Protein AF-A0A9D9UHQ0-F1 (afdb_monomer_lite)

Radius of gyration: 39.29 Å; chains: 1; bounding box: 62×29×118 Å

Foldseek 3Di:
DDDDDPVRVVVVVVVVVVPDQAEEEEDCAPVPDPQFDDARYWYWHCHPQGGFIWGQDPVVRDIDTPDGDPDPPPDDDADLPDPDDPNDDPPHDDDWDKDKDFWDKDWLVQWDDDPQKTKHKDFAQLFAQPKDKDKAFDPVQVVQVVVQAWDPDWHGHRRIIMTIGNHRRPGITTIMMMITD

Secondary structure (DSSP, 8-state):
-PPPPHHHHHHHHHHHHHH-S-EEEEESSGGGS-SS--TTEEEEE-SSSTTEEEEEETTTTEEEEEESS-S----PPPBTT--SSTTB-SSPPPPPPEEEEEEEEE-GGG-EEETTEEEEEEE-TT--TT-EEEEEE-GGGHHHHHHHTB-S--EEETTEEEEEESS--SS-EEEEEEEE-

Sequence (181 aa):
MKILTEQEVTGYIREILGKLKCCVLDFTDFDSFPTKGKGHTLYIDTSTDPNELWRWDCTLQDYVQIGGGGGGGAQVNSDWNSVSGVSQILNKPTVPVITQVNGVTIPAASFSLVSGLYEATYSNVAILTTSSVSITPKNSTIAIVTAAVFQPETTVSLGAVKMYCTNLPSGDFDVNILIIS

pLDDT: mean 90.89, std 8.88, range [59.28, 98.25]

Structure (mmCIF, N/CA/C/O backbone):
data_AF-A0A9D9UHQ0-F1
#
_entry.id   AF-A0A9D9UHQ0-F1
#
loop_
_atom_site.group_PDB
_atom_site.id
_atom_site.type_symbol
_atom_site.label_atom_id
_atom_site.label_alt_id
_atom_site.label_comp_id
_atom_site.label_asym_id
_atom_site.label_entity_id
_atom_site.label_seq_id
_atom_site.pdbx_PDB_ins_code
_atom_site.Cartn_x
_atom_site.Cartn_y
_atom_site.Cartn_z
_atom_site.occupancy
_atom_site.B_iso_or_equiv
_atom_site.auth_seq_id
_atom_site.auth_comp_id
_atom_site.auth_asym_id
_atom_site.auth_atom_id
_atom_site.pdbx_PDB_model_num
ATOM 1 N N . MET A 1 1 ? -22.197 10.182 8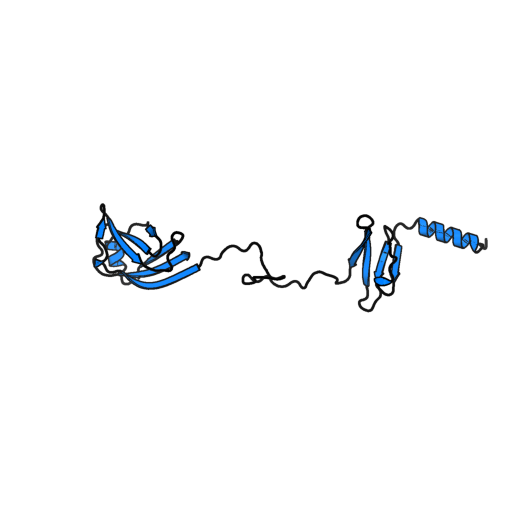4.674 1.00 80.50 1 MET A N 1
ATOM 2 C CA . MET A 1 1 ? -22.226 9.513 83.356 1.00 80.50 1 MET A CA 1
ATOM 3 C C . MET A 1 1 ? -23.659 9.572 82.852 1.00 80.50 1 MET A C 1
ATOM 5 O O . MET A 1 1 ? -24.528 9.042 83.531 1.00 80.50 1 MET A O 1
ATOM 9 N N . LYS A 1 2 ? -23.938 10.302 81.765 1.00 90.62 2 LYS A N 1
ATOM 10 C CA . LYS A 1 2 ? -25.288 10.343 81.180 1.00 90.62 2 LYS A CA 1
ATOM 11 C C . LYS A 1 2 ? -25.473 9.070 80.352 1.00 90.62 2 LYS A C 1
ATOM 13 O O . LYS A 1 2 ? -24.667 8.824 79.461 1.00 90.62 2 LYS A O 1
ATOM 18 N N . ILE A 1 3 ? -26.496 8.277 80.657 1.00 93.31 3 ILE A N 1
ATOM 19 C CA . ILE A 1 3 ? -26.924 7.162 79.805 1.00 93.31 3 ILE A CA 1
ATOM 20 C C . ILE A 1 3 ? -27.891 7.747 78.780 1.00 93.31 3 ILE A C 1
ATOM 22 O O . ILE A 1 3 ? -28.822 8.461 79.150 1.00 93.31 3 ILE A O 1
ATOM 26 N N . LEU A 1 4 ? -27.618 7.508 77.502 1.00 95.12 4 LEU A N 1
ATOM 27 C CA . LEU A 1 4 ? -28.474 7.968 76.416 1.00 95.12 4 LEU A CA 1
ATOM 28 C C . LEU A 1 4 ? -29.640 7.000 76.220 1.00 95.12 4 LEU A C 1
ATOM 30 O O . LEU A 1 4 ? -29.487 5.789 76.369 1.00 95.12 4 LEU A O 1
ATOM 34 N N . THR A 1 5 ? -30.791 7.548 75.849 1.00 96.50 5 THR A N 1
ATOM 35 C CA . THR A 1 5 ? -31.940 6.775 75.369 1.00 96.50 5 THR A CA 1
ATOM 36 C C . THR A 1 5 ? -31.690 6.261 73.947 1.00 96.50 5 THR A C 1
ATOM 38 O O . THR A 1 5 ? -30.922 6.853 73.186 1.00 96.50 5 THR A O 1
ATOM 41 N N . GLU A 1 6 ? -32.369 5.186 73.538 1.00 96.81 6 GLU A N 1
ATOM 42 C CA . GLU A 1 6 ? -32.263 4.643 72.169 1.00 96.81 6 GLU A CA 1
ATOM 43 C C . GLU A 1 6 ? -32.608 5.682 71.091 1.00 96.81 6 GLU A C 1
ATOM 45 O O . GLU A 1 6 ? -31.998 5.718 70.017 1.00 96.81 6 GLU A O 1
ATOM 50 N N . GLN A 1 7 ? -33.554 6.574 71.394 1.00 96.38 7 GLN A N 1
ATOM 51 C CA . GLN A 1 7 ? -33.954 7.651 70.498 1.00 96.38 7 GLN A CA 1
ATOM 52 C C . GLN A 1 7 ? -32.841 8.698 70.330 1.00 96.38 7 GLN A C 1
ATOM 54 O O . GLN A 1 7 ? -32.581 9.128 69.205 1.00 96.38 7 GLN A O 1
ATOM 59 N N . GLU A 1 8 ? -32.143 9.067 71.412 1.00 96.12 8 GLU A N 1
ATOM 60 C CA . GLU A 1 8 ? -30.980 9.967 71.357 1.00 96.12 8 GLU A CA 1
ATOM 61 C C . GLU A 1 8 ? -29.822 9.333 70.572 1.00 96.12 8 GLU A C 1
ATOM 63 O O . GLU A 1 8 ? -29.247 9.983 69.699 1.00 96.12 8 GLU A O 1
ATOM 68 N N . VAL A 1 9 ? -29.520 8.051 70.815 1.00 95.06 9 VAL A N 1
ATOM 69 C CA . VAL A 1 9 ? -28.474 7.313 70.081 1.00 95.06 9 VAL A CA 1
ATOM 70 C C . VAL A 1 9 ? -28.781 7.275 68.581 1.00 95.06 9 VAL A C 1
ATOM 72 O O . VAL A 1 9 ? -27.923 7.600 67.759 1.00 95.06 9 VAL A O 1
ATOM 75 N N . THR A 1 10 ? -30.023 6.955 68.212 1.00 94.38 10 THR A N 1
ATOM 76 C CA . THR A 1 10 ? -30.468 6.924 66.810 1.00 94.38 10 THR A CA 1
ATOM 77 C C . THR A 1 10 ? -30.375 8.303 66.153 1.00 94.38 10 THR A C 1
ATOM 79 O O . THR A 1 10 ? -29.966 8.414 64.995 1.00 94.38 10 THR A O 1
ATOM 82 N N . GLY A 1 11 ? -30.730 9.364 66.885 1.00 93.81 11 GLY A N 1
ATOM 83 C CA . GLY A 1 11 ? -30.610 10.745 66.422 1.00 93.81 11 GLY A CA 1
ATOM 84 C C . GLY A 1 11 ? -29.166 11.119 66.089 1.00 93.81 11 GLY A C 1
ATOM 85 O O . GLY A 1 11 ? -28.896 11.596 64.985 1.00 93.81 11 GLY A O 1
ATOM 86 N N . TYR A 1 12 ? -28.230 10.819 66.991 1.00 93.06 12 TYR A N 1
ATOM 87 C CA . TYR A 1 12 ? -26.809 11.101 66.776 1.00 93.06 12 TYR A CA 1
ATOM 88 C C . TYR A 1 12 ? -26.210 10.299 65.619 1.00 93.06 12 TYR A C 1
ATOM 90 O O . TYR A 1 12 ? -25.456 10.854 64.822 1.00 93.06 12 TYR A O 1
ATOM 98 N N . ILE A 1 13 ? -26.582 9.024 65.462 1.00 88.06 13 ILE A N 1
ATOM 99 C CA . ILE A 1 13 ? -26.137 8.211 64.319 1.00 88.06 13 ILE A CA 1
ATOM 100 C C . ILE A 1 13 ? -26.607 8.835 62.999 1.00 88.06 13 ILE A C 1
ATOM 102 O O . ILE A 1 13 ? -25.811 8.975 62.070 1.00 88.06 13 ILE A O 1
ATOM 106 N N . ARG A 1 14 ? -27.871 9.272 62.910 1.00 84.56 14 ARG A N 1
ATOM 107 C CA . ARG A 1 14 ? -28.396 9.940 61.705 1.00 84.56 14 ARG A CA 1
ATOM 108 C C . ARG A 1 14 ? -27.672 11.252 61.405 1.00 84.56 14 ARG A C 1
ATOM 110 O O . ARG A 1 14 ? -27.387 11.526 60.243 1.00 84.56 14 ARG A O 1
ATOM 117 N N . GLU A 1 15 ? -27.355 12.040 62.430 1.00 88.81 15 GLU A N 1
ATOM 118 C CA . GLU A 1 15 ? -26.604 13.290 62.273 1.00 88.81 15 GLU A CA 1
ATOM 119 C C . GLU A 1 15 ? -25.185 13.038 61.742 1.00 88.81 15 GLU A C 1
ATOM 121 O O . GLU A 1 15 ? -24.740 13.712 60.812 1.00 88.81 15 GLU A O 1
ATOM 126 N N . ILE A 1 16 ? -24.488 12.041 62.292 1.00 83.19 16 ILE A N 1
ATOM 127 C CA . ILE A 1 16 ? -23.138 11.661 61.859 1.00 83.19 16 ILE A CA 1
ATOM 128 C C . ILE A 1 16 ? -23.161 11.161 60.410 1.00 83.19 16 ILE A C 1
ATOM 130 O O . ILE A 1 16 ? -22.371 11.631 59.592 1.00 83.19 16 ILE A O 1
ATOM 134 N N . LEU A 1 17 ? -24.104 10.280 60.061 1.00 75.50 17 LEU A N 1
ATOM 135 C CA . LEU A 1 17 ? -24.263 9.783 58.691 1.00 75.50 17 LEU A CA 1
ATOM 136 C C . LEU A 1 17 ? -24.603 10.904 57.698 1.00 75.50 17 LEU A C 1
ATOM 138 O O . LEU A 1 17 ? -24.102 10.893 56.580 1.00 75.50 17 LEU A O 1
ATOM 142 N N . GLY 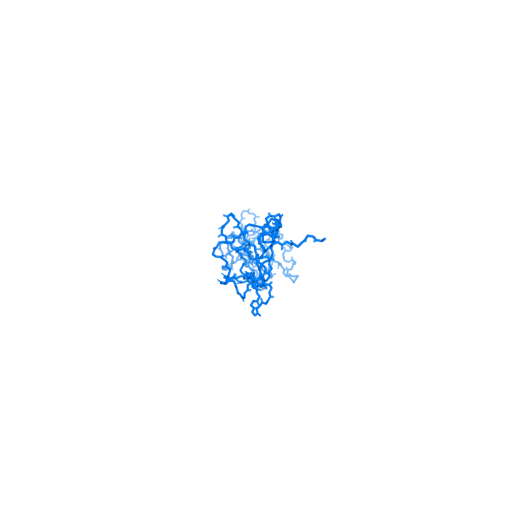A 1 18 ? -25.397 11.902 58.101 1.00 71.69 18 GLY A N 1
ATOM 143 C CA . GLY A 1 18 ? -25.697 13.072 57.268 1.00 71.69 18 GLY A CA 1
ATOM 144 C C . GLY A 1 18 ? -24.503 14.015 57.053 1.00 71.69 18 GLY A C 1
ATOM 145 O O . GLY A 1 18 ? -24.469 14.752 56.064 1.00 71.69 18 GLY A O 1
ATOM 146 N N . LYS A 1 19 ? -23.516 14.000 57.959 1.00 79.69 19 LYS A N 1
ATOM 147 C CA . LYS A 1 19 ? -22.279 14.793 57.851 1.00 79.69 19 LYS A CA 1
ATOM 148 C C . LYS A 1 19 ? -21.206 14.112 57.000 1.00 79.69 19 LYS A C 1
ATOM 150 O O . LYS A 1 19 ? -20.377 14.812 56.415 1.00 79.69 19 LYS A O 1
ATOM 155 N N . LEU A 1 20 ? -21.216 12.782 56.905 1.00 73.25 20 LEU A N 1
ATOM 156 C CA . LEU A 1 20 ? -20.278 12.036 56.068 1.00 73.25 20 LEU A CA 1
ATOM 157 C C . LEU A 1 20 ? -20.595 12.270 54.589 1.00 73.25 20 LEU A C 1
ATOM 159 O O . LEU A 1 20 ? -21.665 11.930 54.094 1.00 73.25 20 LEU A O 1
ATOM 163 N N . LYS A 1 21 ? -19.649 12.892 53.881 1.00 70.94 21 LYS A N 1
ATOM 164 C CA . LYS A 1 21 ? -19.796 13.207 52.456 1.00 70.94 21 LYS A CA 1
ATOM 165 C C . LYS A 1 21 ? -19.522 12.022 51.550 1.00 70.94 21 LYS A C 1
ATOM 167 O O . LYS A 1 21 ? -20.022 12.050 50.442 1.00 70.94 21 LYS A O 1
ATOM 172 N N . CYS A 1 22 ? -18.788 11.014 52.011 1.00 71.56 22 CYS A N 1
ATOM 173 C CA . CYS A 1 22 ? -18.595 9.769 51.282 1.00 71.56 22 CYS A CA 1
ATOM 174 C C . CYS A 1 22 ? -19.020 8.590 52.154 1.00 71.56 22 CYS A C 1
ATOM 176 O O . CYS A 1 22 ? -18.668 8.544 53.334 1.00 71.56 22 CYS A O 1
ATOM 178 N N . CYS A 1 23 ? -19.741 7.636 51.571 1.00 83.75 23 CYS A N 1
ATOM 179 C CA . CYS A 1 23 ? -20.000 6.337 52.187 1.00 83.75 23 CYS A CA 1
ATOM 180 C C . CYS A 1 23 ? -19.640 5.204 51.221 1.00 83.75 23 CYS A C 1
ATOM 182 O O . CYS A 1 23 ? -19.680 5.386 50.005 1.00 83.75 23 CYS A O 1
ATOM 184 N N . VAL A 1 24 ? -19.262 4.059 51.782 1.00 87.25 24 VAL A N 1
ATOM 185 C CA . VAL A 1 24 ? -18.993 2.816 51.052 1.00 87.25 24 VAL A CA 1
ATOM 186 C C . VAL A 1 24 ? -20.054 1.814 51.486 1.00 87.25 24 VAL A C 1
ATOM 188 O O . VAL A 1 24 ? -20.305 1.692 52.687 1.00 87.25 24 VAL A O 1
ATOM 191 N N . LEU A 1 25 ? -20.723 1.185 50.526 1.00 89.19 25 LEU A N 1
ATOM 192 C CA . LEU A 1 25 ? -21.779 0.205 50.760 1.00 89.19 25 LEU A CA 1
ATOM 193 C C . LEU A 1 25 ? -21.472 -1.069 49.979 1.00 89.19 25 LEU A C 1
ATOM 195 O O . LEU A 1 25 ? -21.238 -1.003 48.773 1.00 89.19 25 LEU A O 1
ATOM 199 N N . ASP A 1 26 ? -21.554 -2.206 50.656 1.00 90.31 26 ASP A N 1
ATOM 200 C CA . ASP A 1 26 ? -21.229 -3.508 50.082 1.00 90.31 26 ASP A CA 1
ATOM 201 C C . ASP A 1 26 ? -22.517 -4.286 49.798 1.00 90.31 26 ASP A C 1
ATOM 203 O O . ASP A 1 26 ? -23.444 -4.286 50.616 1.00 90.31 26 ASP A O 1
ATOM 207 N N . PHE A 1 27 ? -22.571 -4.959 48.650 1.00 89.62 27 PHE A N 1
ATOM 208 C CA . PHE A 1 27 ? -23.678 -5.825 48.248 1.00 89.62 27 PHE A CA 1
ATOM 209 C C . PHE A 1 27 ? -23.142 -7.155 47.720 1.00 89.62 27 PHE A C 1
ATOM 211 O O . PHE A 1 27 ? -21.984 -7.258 47.317 1.00 89.62 27 PHE A O 1
ATOM 218 N N . THR A 1 28 ? -23.982 -8.187 47.739 1.00 89.25 28 THR A N 1
ATOM 219 C CA . THR A 1 28 ? -23.616 -9.543 47.302 1.00 89.25 28 THR A CA 1
ATOM 220 C C . THR A 1 28 ? -23.424 -9.670 45.796 1.00 89.25 28 THR A C 1
ATOM 222 O O . THR A 1 28 ? -22.723 -10.581 45.376 1.00 89.25 28 THR A O 1
ATOM 225 N N . ASP A 1 29 ? -24.046 -8.784 45.020 1.00 88.00 29 ASP A N 1
ATOM 226 C CA . ASP A 1 29 ? -23.943 -8.661 43.566 1.00 88.00 29 ASP A CA 1
ATOM 227 C C . ASP A 1 29 ? -24.418 -7.260 43.126 1.00 88.00 29 ASP A C 1
ATOM 229 O O . ASP A 1 29 ? -25.044 -6.525 43.902 1.00 88.00 29 ASP A O 1
ATOM 233 N N . PHE A 1 30 ? -24.115 -6.884 41.882 1.00 87.94 30 PHE A N 1
ATOM 234 C CA . PHE A 1 30 ? -24.565 -5.642 41.249 1.00 87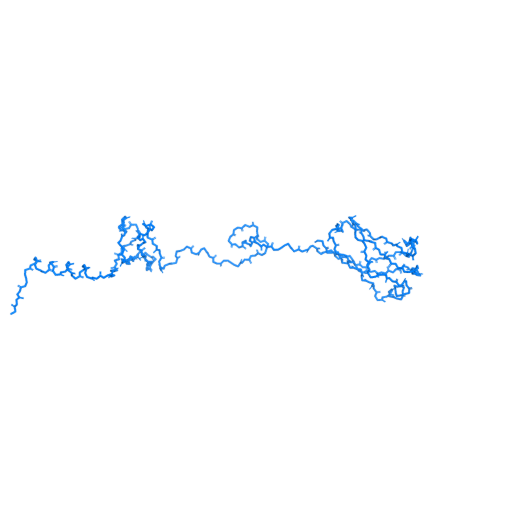.94 30 PHE A CA 1
ATOM 235 C C . PHE A 1 30 ? -26.096 -5.512 41.189 1.00 87.94 30 PHE A C 1
ATOM 237 O O . PHE A 1 30 ? -26.633 -4.426 41.412 1.00 87.94 30 PHE A O 1
ATOM 244 N N . ASP A 1 31 ? -26.815 -6.609 40.937 1.00 89.62 31 ASP A N 1
ATOM 245 C CA . ASP A 1 31 ? -28.284 -6.612 40.834 1.00 89.62 31 ASP A CA 1
ATOM 246 C C . ASP A 1 31 ? -28.969 -6.241 42.162 1.00 89.62 31 ASP A C 1
ATOM 248 O O . ASP A 1 31 ? -30.102 -5.753 42.185 1.00 89.62 31 ASP A O 1
ATOM 252 N N . SER A 1 32 ? -28.266 -6.425 43.279 1.00 91.31 32 SER A N 1
ATOM 253 C CA . SER A 1 32 ? -28.701 -6.036 44.618 1.00 91.31 32 SER A CA 1
ATOM 254 C C . SER A 1 32 ? -28.506 -4.546 44.919 1.00 91.31 32 SER A C 1
ATOM 256 O O . SER A 1 32 ? -28.942 -4.072 45.976 1.00 91.31 32 SER A O 1
ATOM 258 N N . PHE A 1 33 ? -27.860 -3.780 44.034 1.00 92.25 33 PHE A N 1
ATOM 259 C CA . PHE A 1 33 ? -27.723 -2.340 44.217 1.00 92.25 33 PHE A CA 1
ATOM 260 C C . PHE A 1 33 ? -29.102 -1.648 44.173 1.00 92.25 33 PHE A C 1
ATOM 262 O O . PHE A 1 33 ? -30.031 -2.092 43.495 1.00 92.25 33 PHE A O 1
ATOM 269 N N . PRO A 1 34 ? -29.281 -0.516 44.880 1.00 93.00 34 PRO A N 1
ATOM 270 C CA . PRO A 1 34 ? -30.495 0.281 44.762 1.00 93.00 34 PRO A CA 1
ATOM 271 C C . PRO A 1 34 ? -30.771 0.694 43.310 1.00 93.00 34 PRO A C 1
ATOM 273 O O . PRO A 1 34 ? -29.881 1.181 42.629 1.00 93.00 34 PRO A O 1
ATOM 276 N N . THR A 1 35 ? -32.030 0.656 42.867 1.00 91.50 35 THR A N 1
ATOM 277 C CA . THR A 1 35 ? -32.418 1.082 41.501 1.00 91.50 35 THR A CA 1
ATOM 278 C C . THR A 1 35 ? -31.980 2.513 41.163 1.00 91.50 35 THR A C 1
ATOM 280 O O . THR A 1 35 ? -31.793 2.860 40.002 1.00 91.50 35 THR A O 1
ATOM 283 N N . LYS A 1 36 ? -31.828 3.364 42.186 1.00 91.31 36 LYS A N 1
ATOM 284 C CA . LYS A 1 36 ? -31.211 4.684 42.076 1.00 91.31 36 LYS A CA 1
ATOM 285 C C . LYS A 1 36 ? -30.146 4.834 43.153 1.00 91.31 36 LYS A C 1
ATOM 287 O O . LYS A 1 36 ? -30.469 4.887 44.346 1.00 91.31 36 LYS A O 1
ATOM 292 N N . GLY A 1 37 ? -28.894 4.945 42.730 1.00 88.00 37 GLY A N 1
ATOM 293 C CA . GLY A 1 37 ? -27.783 5.199 43.630 1.00 88.00 37 GLY A CA 1
ATOM 294 C C . GLY A 1 37 ? -27.808 6.607 44.228 1.00 88.00 37 GLY A C 1
ATOM 295 O O . GLY A 1 37 ? -28.613 7.478 43.879 1.00 88.00 37 GLY A O 1
ATOM 296 N N . LYS A 1 38 ? -26.914 6.831 45.187 1.00 87.38 38 LYS A N 1
ATOM 297 C CA . LYS A 1 38 ? -26.739 8.099 45.891 1.00 87.38 38 LYS A CA 1
ATOM 298 C C . LYS A 1 38 ? -25.426 8.736 45.464 1.00 87.38 38 LYS A C 1
ATOM 300 O O . LYS A 1 38 ? -24.394 8.076 45.380 1.00 87.38 38 LYS A O 1
ATOM 305 N N . GLY A 1 39 ? -25.471 10.043 45.212 1.00 83.88 39 GLY A N 1
ATOM 306 C CA . GLY A 1 39 ? -24.261 10.819 44.956 1.00 83.88 39 GLY A CA 1
ATOM 307 C C . GLY A 1 39 ? -23.282 10.689 46.122 1.00 83.88 39 GLY A C 1
ATOM 308 O O . GLY A 1 39 ? -23.696 10.664 47.280 1.00 83.88 39 GLY A O 1
ATOM 309 N N . HIS A 1 40 ? -21.992 10.620 45.793 1.00 83.81 40 HIS A N 1
ATOM 310 C CA . HIS A 1 40 ? -20.894 10.439 46.746 1.00 83.81 40 HIS A CA 1
ATOM 311 C C . HIS A 1 40 ? -20.884 9.098 47.506 1.00 83.81 40 HIS A C 1
ATOM 313 O O . HIS A 1 40 ? -20.200 8.960 48.519 1.00 83.81 40 HIS A O 1
ATOM 319 N N . THR A 1 41 ? -21.599 8.090 47.013 1.00 87.31 41 THR A N 1
ATOM 320 C CA . THR A 1 41 ? -21.508 6.719 47.521 1.00 87.31 41 THR A CA 1
ATOM 321 C C . THR A 1 41 ? -20.677 5.856 46.579 1.00 87.31 41 THR A C 1
ATOM 323 O O . THR A 1 41 ? -20.865 5.894 45.360 1.00 87.31 41 THR A O 1
ATOM 326 N N . LEU A 1 42 ? -19.763 5.081 47.158 1.00 89.06 42 LEU A N 1
ATOM 327 C CA . LEU A 1 42 ? -19.093 3.970 46.497 1.00 89.06 42 LEU A CA 1
ATOM 328 C C . LEU A 1 42 ? -19.851 2.681 46.816 1.00 89.06 42 LEU A C 1
ATOM 330 O O . LEU A 1 42 ? -20.230 2.453 47.964 1.00 89.06 42 LEU A O 1
ATOM 334 N N . TYR A 1 43 ? -20.074 1.867 45.797 1.00 90.56 43 TYR A N 1
ATOM 335 C CA . TYR A 1 43 ? -20.787 0.601 45.879 1.00 90.56 43 TYR A CA 1
ATOM 336 C C . TYR A 1 43 ? -19.804 -0.515 45.549 1.00 90.56 43 TYR A C 1
ATOM 338 O O . TYR A 1 43 ? -19.120 -0.434 44.531 1.00 90.56 43 TYR A O 1
ATOM 346 N N . ILE A 1 44 ? -19.698 -1.514 46.415 1.00 89.25 44 ILE A N 1
ATOM 347 C CA . ILE A 1 44 ? -18.808 -2.657 46.215 1.00 89.25 44 ILE A CA 1
ATOM 348 C C . ILE A 1 44 ? -19.664 -3.877 45.902 1.00 89.25 44 ILE A C 1
ATOM 350 O O . ILE A 1 44 ? -20.543 -4.240 46.686 1.00 89.25 44 ILE A O 1
ATOM 354 N N . ASP A 1 45 ? -19.389 -4.501 44.761 1.00 88.94 45 ASP A N 1
ATOM 355 C CA . ASP A 1 45 ? -19.870 -5.841 44.445 1.00 88.94 45 ASP A CA 1
ATOM 356 C C . ASP A 1 45 ? -18.911 -6.864 45.077 1.00 88.94 45 ASP A C 1
ATOM 358 O O . ASP A 1 45 ? -17.707 -6.894 44.788 1.00 88.94 45 ASP A O 1
ATOM 362 N N . THR A 1 46 ? -19.447 -7.661 46.001 1.00 84.94 46 THR A N 1
ATOM 363 C CA . THR A 1 46 ? -18.712 -8.694 46.746 1.00 84.94 46 THR A CA 1
ATOM 364 C C . THR A 1 46 ? -18.985 -10.116 46.242 1.00 84.94 46 THR A C 1
ATOM 366 O O . THR A 1 46 ? -18.674 -11.079 46.946 1.00 84.94 46 THR A O 1
ATOM 369 N N . SER A 1 47 ? -19.554 -10.262 45.041 1.00 81.88 47 SER A N 1
ATOM 370 C CA . SER A 1 47 ? -19.781 -11.549 44.374 1.00 81.88 47 SER A CA 1
ATOM 371 C C . SER A 1 47 ? -18.469 -12.299 44.077 1.00 81.88 47 SER A C 1
ATOM 373 O O . SER A 1 47 ? -17.372 -11.898 44.471 1.00 81.88 47 SER A O 1
ATOM 375 N N . THR A 1 48 ? -18.569 -13.449 43.404 1.00 62.44 48 THR A N 1
ATOM 376 C CA . THR A 1 48 ? -17.442 -14.363 43.139 1.00 62.44 48 THR A CA 1
ATOM 377 C C . THR A 1 48 ? -16.285 -13.764 42.334 1.00 62.44 48 THR A C 1
ATOM 379 O O . THR A 1 48 ? -15.213 -14.369 42.335 1.00 62.44 48 THR A O 1
ATOM 382 N N . ASP A 1 49 ? -16.470 -12.592 41.721 1.00 65.38 49 ASP A N 1
ATOM 383 C CA . ASP A 1 49 ? -15.417 -11.751 41.138 1.00 65.38 49 ASP A CA 1
ATOM 384 C C . ASP A 1 49 ? -15.172 -10.539 42.061 1.00 65.38 49 ASP A C 1
ATOM 386 O O . ASP A 1 49 ? -15.607 -9.421 41.779 1.00 65.38 49 ASP A O 1
ATOM 390 N N . PRO A 1 50 ? -14.543 -10.734 43.234 1.00 59.72 50 PRO A N 1
ATOM 391 C CA . PRO A 1 50 ? -14.697 -9.806 44.337 1.00 59.72 50 PRO A CA 1
ATOM 392 C C . PRO A 1 50 ? -13.937 -8.508 44.059 1.00 59.72 50 PRO A C 1
ATOM 394 O O . PRO A 1 50 ? -12.749 -8.527 43.713 1.00 59.72 50 PRO A O 1
ATOM 397 N N . ASN A 1 51 ? -14.604 -7.389 44.346 1.00 65.50 51 ASN A N 1
ATOM 398 C CA . ASN A 1 51 ? -14.104 -6.009 44.344 1.00 65.50 51 ASN A CA 1
ATOM 399 C C . ASN A 1 51 ? -14.300 -5.227 43.041 1.00 65.50 51 ASN A C 1
ATOM 401 O O . ASN A 1 51 ? -13.469 -4.374 42.701 1.00 65.50 51 ASN A O 1
ATOM 405 N N . GLU A 1 52 ? -15.419 -5.434 42.350 1.00 81.44 52 GLU A N 1
ATOM 406 C CA . GLU A 1 52 ? -15.876 -4.394 41.437 1.00 81.44 52 GLU A CA 1
ATOM 407 C C . GLU A 1 52 ? -16.368 -3.189 42.252 1.00 81.44 52 GLU A C 1
ATOM 409 O O . GLU A 1 52 ? -17.281 -3.279 43.075 1.00 81.44 52 GLU A O 1
ATOM 414 N N . LEU A 1 53 ? -15.702 -2.053 42.063 1.00 87.12 53 LEU A N 1
ATOM 415 C CA . LEU A 1 53 ? -16.014 -0.794 42.719 1.00 87.12 53 LEU A CA 1
ATOM 416 C C . LEU A 1 53 ? -16.807 0.063 41.749 1.00 87.12 53 LEU A C 1
ATOM 418 O O . LEU A 1 53 ? -16.319 0.413 40.677 1.00 87.12 53 LEU A O 1
ATOM 422 N N . TRP A 1 54 ?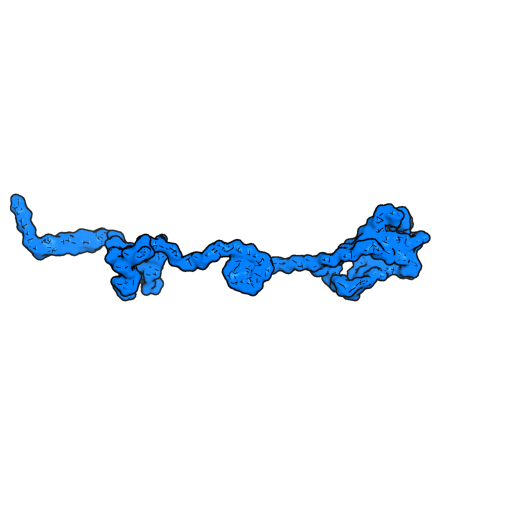 -17.985 0.484 42.168 1.00 89.62 54 TRP A N 1
ATOM 423 C CA . TRP A 1 54 ? -18.894 1.294 41.382 1.00 89.62 54 TRP A CA 1
ATOM 424 C C . TRP A 1 54 ? -19.138 2.632 42.071 1.00 89.62 54 TRP A C 1
ATOM 426 O O . TRP A 1 54 ? -19.108 2.753 43.297 1.00 89.62 54 TRP A O 1
ATOM 436 N N . ARG A 1 55 ? -19.412 3.668 41.283 1.00 90.62 55 ARG A N 1
ATOM 437 C CA . ARG A 1 55 ? -19.937 4.945 41.776 1.00 90.62 55 ARG A CA 1
ATOM 438 C C . ARG A 1 55 ? -21.270 5.228 41.109 1.00 90.62 55 ARG A C 1
ATOM 440 O O . ARG A 1 55 ? -21.456 4.911 39.939 1.00 90.62 55 ARG A O 1
ATOM 447 N N . TRP A 1 56 ? -22.164 5.896 41.823 1.00 91.94 56 TRP A N 1
ATOM 448 C CA . TRP A 1 56 ? -23.358 6.450 41.196 1.00 91.94 56 TRP A CA 1
ATOM 449 C C . TRP A 1 56 ? -23.023 7.744 40.447 1.00 91.94 56 TRP A C 1
ATOM 451 O O . TRP A 1 56 ? -22.565 8.717 41.058 1.00 91.94 56 TRP A O 1
ATOM 461 N N . ASP A 1 57 ? -23.283 7.778 39.142 1.00 89.69 57 ASP A N 1
ATOM 462 C CA . ASP A 1 57 ? -23.255 9.003 38.351 1.00 89.69 57 ASP A CA 1
ATOM 463 C C . ASP A 1 57 ? -24.620 9.697 38.442 1.00 89.69 57 ASP A C 1
ATOM 465 O O . ASP A 1 57 ? -25.627 9.250 37.893 1.00 89.69 57 ASP A O 1
ATOM 469 N N . CYS A 1 58 ? -24.667 10.825 39.151 1.00 85.56 58 CYS A N 1
ATOM 470 C CA . CYS A 1 58 ? -25.897 11.593 39.324 1.00 85.56 58 CYS A CA 1
ATOM 471 C C . CYS A 1 58 ? -26.383 12.294 38.046 1.00 85.56 58 CYS A C 1
ATOM 473 O O . CYS A 1 58 ? -27.552 12.678 37.993 1.00 85.56 58 CYS A O 1
ATOM 475 N N . THR A 1 59 ? -25.514 12.456 37.046 1.00 89.69 59 THR A N 1
ATOM 476 C CA . THR A 1 59 ? -25.832 13.086 35.761 1.00 89.69 59 THR A CA 1
ATOM 477 C C . THR A 1 59 ? -26.433 12.063 34.813 1.00 89.69 59 THR A C 1
ATOM 479 O O . THR A 1 59 ? -27.510 12.292 34.266 1.00 89.69 59 THR A O 1
ATOM 482 N N . LEU A 1 60 ? -25.759 10.922 34.662 1.00 89.62 60 LEU A N 1
ATOM 483 C CA . LEU A 1 60 ? -26.217 9.829 33.802 1.00 89.62 60 LEU A CA 1
ATOM 484 C C . LEU A 1 60 ? -27.353 9.017 34.440 1.00 89.62 60 LEU A C 1
ATOM 486 O O . LEU A 1 60 ? -28.078 8.333 33.728 1.00 89.62 60 LEU A O 1
ATOM 490 N N . GLN A 1 61 ? -27.546 9.156 35.758 1.00 92.25 61 GLN A N 1
ATOM 491 C CA . GLN A 1 61 ? -28.451 8.335 36.567 1.00 92.25 61 GLN A CA 1
ATOM 492 C C . GLN A 1 61 ? -28.161 6.841 36.405 1.00 92.25 61 GLN A C 1
ATOM 494 O O . GLN A 1 61 ? -29.083 6.041 36.261 1.00 92.25 61 GLN A O 1
ATOM 499 N N . ASP A 1 62 ? -26.876 6.493 36.435 1.00 91.94 62 ASP A N 1
ATOM 500 C CA . ASP A 1 62 ? -26.402 5.131 36.221 1.00 91.94 62 ASP A CA 1
ATOM 501 C C . ASP A 1 62 ? -25.196 4.812 37.114 1.00 91.94 62 ASP A C 1
ATOM 503 O O . ASP A 1 62 ? -24.506 5.709 37.619 1.00 91.94 62 ASP A O 1
ATOM 507 N N . TYR A 1 63 ? -24.942 3.524 37.321 1.00 90.75 63 TYR A N 1
ATOM 508 C CA . TYR A 1 63 ? -23.753 3.036 38.001 1.00 90.75 63 TYR A CA 1
ATOM 509 C C . TYR A 1 63 ? -22.578 2.968 37.028 1.00 90.75 63 TYR A C 1
ATOM 511 O O . TYR A 1 63 ? -22.639 2.334 35.983 1.00 90.75 63 TYR A O 1
ATOM 519 N N . VAL A 1 64 ? -21.468 3.604 37.397 1.00 89.19 64 VAL A N 1
ATOM 520 C CA . VAL A 1 64 ? -20.230 3.595 36.614 1.00 89.19 64 VAL A CA 1
ATOM 521 C C . VAL A 1 64 ? -19.181 2.794 37.368 1.00 89.19 64 VAL A C 1
ATOM 523 O O . VAL A 1 64 ? -18.856 3.130 38.509 1.00 89.19 64 VAL A O 1
ATOM 526 N N . GLN A 1 65 ? -18.637 1.761 36.730 1.00 87.50 65 GLN A N 1
ATOM 527 C CA . GLN A 1 65 ? -17.541 0.965 37.274 1.00 87.50 65 GLN A CA 1
ATOM 528 C C . GLN A 1 65 ? -16.247 1.795 37.308 1.00 87.50 65 GLN A C 1
ATOM 530 O O . GLN A 1 65 ? -15.894 2.470 36.343 1.00 87.50 65 GLN A O 1
ATOM 535 N N . ILE A 1 66 ? -15.549 1.774 38.442 1.00 83.62 66 ILE A N 1
ATOM 536 C CA . ILE A 1 66 ? -14.313 2.527 38.732 1.00 83.62 66 ILE A CA 1
ATOM 537 C C . ILE A 1 66 ? -13.148 1.587 39.081 1.00 83.62 66 ILE A C 1
ATOM 539 O O . ILE A 1 66 ? -11.989 1.996 39.044 1.00 83.62 66 ILE A O 1
ATOM 543 N N . GLY A 1 67 ? -13.436 0.319 39.367 1.00 72.88 67 GLY A N 1
ATOM 544 C CA . GLY A 1 67 ? -12.465 -0.761 39.524 1.00 72.88 67 GLY A CA 1
ATOM 545 C C . GLY A 1 67 ? -13.163 -2.111 39.357 1.00 72.88 67 GLY A C 1
ATOM 546 O O . GLY A 1 67 ? -14.368 -2.194 39.575 1.00 72.88 67 GLY A O 1
ATOM 547 N N . GLY A 1 68 ? -12.430 -3.144 38.948 1.00 65.19 68 GLY A N 1
ATOM 548 C CA . GLY A 1 68 ? -12.998 -4.419 38.489 1.00 65.19 68 GLY A CA 1
ATOM 549 C C . GLY A 1 68 ? -12.882 -4.546 36.970 1.00 65.19 68 GLY A C 1
ATOM 550 O O . GLY A 1 68 ? -13.023 -3.564 36.247 1.00 65.19 68 GLY A O 1
ATOM 551 N N . GLY A 1 69 ? -12.482 -5.722 36.489 1.00 61.50 69 GLY A N 1
ATOM 552 C CA . GLY A 1 69 ? -12.047 -5.982 35.111 1.00 61.50 69 GLY A CA 1
ATOM 553 C C . GLY A 1 69 ? -13.169 -6.029 34.069 1.00 61.50 69 GLY A C 1
ATOM 554 O O . GLY A 1 69 ? -13.167 -6.925 33.231 1.00 61.50 69 GLY A O 1
ATOM 555 N N . GLY A 1 70 ? -14.114 -5.091 34.098 1.00 61.84 70 GLY A N 1
ATOM 556 C CA . GLY A 1 70 ? -15.237 -5.035 33.168 1.00 61.84 70 GLY A CA 1
ATOM 557 C C . GLY A 1 70 ? -14.994 -4.109 31.974 1.00 61.84 70 GLY A C 1
ATOM 558 O O . GLY A 1 70 ? -15.023 -2.888 32.089 1.00 61.84 70 GLY A O 1
ATOM 559 N N . GLY A 1 71 ? -14.816 -4.693 30.785 1.00 59.28 71 GLY A N 1
ATOM 560 C CA . GLY A 1 71 ? -15.290 -4.078 29.535 1.00 59.28 71 GLY A CA 1
ATOM 561 C C . GLY A 1 71 ? -14.263 -3.463 28.582 1.00 59.28 71 GLY A C 1
ATOM 562 O O . GLY A 1 71 ? -14.632 -3.070 27.476 1.00 59.28 71 GLY A O 1
ATOM 563 N N . GLY A 1 72 ? -12.975 -3.423 28.924 1.00 60.66 72 GLY A N 1
ATOM 564 C CA . GLY A 1 72 ? -11.941 -3.239 27.907 1.00 60.66 72 GLY A CA 1
ATOM 565 C C . GLY A 1 72 ? -11.777 -4.554 27.158 1.00 60.66 72 GLY A C 1
ATOM 566 O O . GLY A 1 72 ? -11.098 -5.441 27.668 1.00 60.66 72 GLY A O 1
ATOM 567 N N . GLY A 1 73 ? -12.428 -4.722 26.000 1.00 68.69 73 GLY A N 1
ATOM 568 C CA . GLY A 1 73 ? -12.218 -5.905 25.157 1.00 68.69 73 GLY A CA 1
ATOM 569 C C . GLY A 1 73 ? -10.722 -6.212 25.046 1.00 68.69 73 GLY A C 1
ATOM 570 O O . GLY A 1 73 ? -9.925 -5.274 24.995 1.00 68.69 73 GLY A O 1
ATOM 571 N N . ALA A 1 74 ? -10.346 -7.498 25.086 1.00 79.81 74 ALA A N 1
ATOM 572 C CA . ALA A 1 74 ? -8.943 -7.908 25.144 1.00 79.81 74 ALA A CA 1
ATOM 573 C C . ALA A 1 74 ? -8.108 -7.074 24.164 1.00 79.81 74 ALA A C 1
ATOM 575 O O . ALA A 1 74 ? -8.434 -7.020 22.975 1.00 79.81 74 ALA A O 1
ATOM 576 N N . GLN A 1 75 ? -7.072 -6.390 24.662 1.00 84.19 75 GLN A N 1
ATOM 577 C CA . GLN A 1 75 ? -6.193 -5.632 23.785 1.00 84.19 75 GLN A CA 1
ATOM 578 C C . GLN A 1 75 ? -5.528 -6.633 22.843 1.00 84.19 75 GLN A C 1
ATOM 580 O O . GLN A 1 75 ? -4.690 -7.437 23.250 1.00 84.19 75 GLN A O 1
ATOM 585 N N . VAL A 1 76 ? -5.924 -6.591 21.578 1.00 88.31 76 VAL A N 1
ATOM 586 C CA . VAL A 1 76 ? -5.307 -7.387 20.526 1.00 88.31 76 VAL A CA 1
ATOM 587 C C . VAL A 1 76 ? -4.278 -6.537 19.801 1.00 88.31 76 VAL A C 1
ATOM 589 O O . VAL A 1 76 ? -4.433 -5.323 19.668 1.00 88.31 76 VAL A O 1
ATOM 592 N N . ASN A 1 77 ? -3.217 -7.172 19.314 1.00 92.38 77 ASN A N 1
ATOM 593 C CA . ASN A 1 77 ? -2.316 -6.501 18.392 1.00 92.38 77 ASN A CA 1
ATOM 594 C C . ASN A 1 77 ? -3.072 -6.180 17.096 1.00 92.38 77 ASN A C 1
ATOM 596 O O . ASN A 1 77 ? -3.716 -7.061 16.519 1.00 92.38 77 ASN A O 1
ATOM 600 N N . SER A 1 78 ? -2.984 -4.934 16.637 1.00 92.56 78 SER A N 1
ATOM 601 C CA . SER A 1 78 ? -3.565 -4.548 15.357 1.00 92.56 78 SER A CA 1
ATOM 602 C C . SER A 1 78 ? -2.808 -5.226 14.219 1.00 92.56 78 SER A C 1
ATOM 604 O O . SER A 1 78 ? -1.578 -5.201 14.174 1.00 92.56 78 SER A O 1
ATOM 606 N N . ASP A 1 79 ? -3.551 -5.812 13.286 1.00 89.69 79 ASP A N 1
ATOM 607 C CA . ASP A 1 79 ? -2.999 -6.432 12.084 1.00 89.69 79 ASP A CA 1
ATOM 608 C C . ASP A 1 79 ? -3.351 -5.560 10.877 1.00 89.69 79 ASP A C 1
ATOM 610 O O . ASP A 1 79 ? -4.504 -5.174 10.676 1.00 89.69 79 ASP A O 1
ATOM 614 N N . TRP A 1 80 ? -2.353 -5.264 10.050 1.00 91.75 80 TRP A N 1
ATOM 615 C CA . TRP A 1 80 ? -2.518 -4.499 8.819 1.00 91.75 80 TRP A CA 1
ATOM 616 C C . TRP A 1 80 ? -3.496 -5.150 7.829 1.00 91.75 80 TRP A C 1
ATOM 618 O O . TRP A 1 80 ? -4.253 -4.463 7.128 1.00 91.75 80 TRP A O 1
ATOM 628 N N . ASN A 1 81 ? -3.497 -6.485 7.791 1.00 90.31 81 ASN A N 1
ATOM 629 C CA . ASN A 1 81 ? -4.342 -7.279 6.905 1.00 90.31 81 ASN A CA 1
ATOM 630 C C . ASN A 1 81 ? -5.752 -7.498 7.466 1.00 90.31 81 ASN A C 1
ATOM 632 O O . ASN A 1 81 ? -6.608 -8.026 6.757 1.00 90.31 81 ASN A O 1
ATOM 636 N N . SER A 1 82 ? -6.028 -7.067 8.701 1.00 93.50 82 SER A N 1
ATOM 637 C CA . SER A 1 82 ? -7.367 -7.161 9.273 1.00 93.50 82 SER A CA 1
ATOM 638 C C . SER A 1 82 ? -8.356 -6.277 8.507 1.00 93.50 82 SER A C 1
ATOM 640 O O . SER A 1 82 ? -8.099 -5.107 8.193 1.00 93.50 82 SER A O 1
ATOM 642 N N . VAL A 1 83 ? -9.506 -6.865 8.182 1.00 93.19 83 VAL A N 1
ATOM 643 C CA . VAL A 1 83 ? -10.608 -6.216 7.454 1.00 93.19 83 VAL A CA 1
ATOM 644 C C . VAL A 1 83 ? -11.837 -5.987 8.334 1.00 93.19 83 VAL A C 1
ATOM 646 O O . VAL A 1 83 ? -12.795 -5.368 7.880 1.00 93.19 83 VAL A O 1
ATOM 649 N N . SER A 1 84 ? -11.819 -6.478 9.577 1.00 92.88 84 SER A N 1
ATOM 650 C CA . SER A 1 84 ? -12.939 -6.389 10.518 1.00 92.88 84 SER A CA 1
ATOM 651 C C . SER A 1 84 ? -12.496 -6.649 11.959 1.00 92.88 84 SER A C 1
ATOM 653 O O . SER A 1 84 ? -11.525 -7.367 12.193 1.00 92.88 84 SER A O 1
ATOM 655 N N . GLY A 1 85 ? -13.282 -6.178 12.926 1.00 91.12 85 GLY A N 1
ATOM 656 C CA . GLY A 1 85 ? -13.104 -6.500 14.344 1.00 91.12 85 GLY A CA 1
ATOM 657 C C . GLY A 1 85 ? -12.087 -5.609 15.059 1.00 91.12 85 GLY A C 1
ATOM 658 O O . GLY A 1 85 ? -11.604 -4.621 14.513 1.00 91.12 85 GLY A O 1
ATOM 659 N N . VAL A 1 86 ? -11.769 -5.964 16.307 1.00 89.81 86 VAL A N 1
ATOM 660 C CA . VAL A 1 86 ? -10.967 -5.131 17.226 1.00 89.81 86 VAL A CA 1
ATOM 661 C C . VAL A 1 86 ? -9.505 -4.925 16.798 1.00 89.81 86 VAL A C 1
ATOM 663 O O . VAL A 1 86 ? -8.870 -3.993 17.276 1.00 89.81 86 VAL A O 1
ATOM 666 N N . SER A 1 87 ? -8.971 -5.744 15.883 1.00 93.25 87 SER A N 1
ATOM 667 C CA . SER A 1 87 ? -7.616 -5.581 15.328 1.00 93.25 87 SER A CA 1
ATOM 668 C C . SER A 1 87 ? -7.560 -4.706 14.067 1.00 93.25 87 SER A C 1
ATOM 670 O O . SER A 1 87 ? -6.469 -4.470 13.545 1.00 93.25 87 SER A O 1
ATOM 672 N N . GLN A 1 88 ? -8.709 -4.254 13.545 1.00 94.50 88 GLN A N 1
ATOM 673 C CA . GLN A 1 88 ? -8.786 -3.496 12.296 1.00 94.50 88 GLN A CA 1
ATOM 674 C C . GLN A 1 88 ? -8.286 -2.057 12.467 1.00 94.50 88 GLN A C 1
ATOM 676 O O . GLN A 1 88 ? -8.774 -1.297 13.301 1.00 94.50 88 GLN A O 1
ATOM 681 N N . ILE A 1 89 ? -7.376 -1.643 11.584 1.00 92.44 89 ILE A N 1
ATOM 682 C CA . ILE A 1 89 ? -6.966 -0.243 11.438 1.00 92.44 89 ILE A CA 1
ATOM 683 C C . ILE A 1 89 ? -7.858 0.411 10.375 1.00 92.44 89 ILE A C 1
ATOM 685 O O . ILE A 1 89 ? -7.729 0.118 9.186 1.00 92.44 89 ILE A O 1
ATOM 689 N N . LEU A 1 90 ? -8.767 1.295 10.799 1.00 92.38 90 LEU A N 1
ATOM 690 C CA . LEU A 1 90 ? -9.713 1.963 9.890 1.00 92.38 90 LEU A CA 1
ATOM 691 C C . LEU A 1 90 ? -9.036 2.979 8.963 1.00 92.38 90 LEU A C 1
ATOM 693 O O . LEU A 1 90 ? -9.388 3.073 7.793 1.00 92.38 90 LEU A O 1
ATOM 697 N N . ASN A 1 91 ? -8.043 3.714 9.465 1.00 91.25 91 ASN A N 1
ATOM 698 C CA . ASN A 1 91 ? -7.284 4.680 8.674 1.00 91.25 91 ASN A CA 1
ATOM 699 C C . ASN A 1 91 ? -5.948 4.082 8.219 1.00 91.25 91 ASN A C 1
ATOM 701 O O . ASN A 1 91 ? -4.880 4.534 8.635 1.00 91.25 91 ASN A O 1
ATOM 705 N N . LYS A 1 92 ? -6.007 3.013 7.421 1.00 89.12 92 LYS A N 1
ATOM 706 C CA . LYS A 1 92 ? -4.797 2.400 6.868 1.00 89.12 92 LYS A CA 1
ATOM 707 C C . LYS A 1 92 ? -4.430 3.037 5.521 1.00 89.12 92 LYS A C 1
ATOM 709 O O . LYS A 1 92 ? -5.298 3.120 4.652 1.00 89.12 92 LYS A O 1
ATOM 714 N N . PRO A 1 93 ? -3.178 3.485 5.312 1.00 89.81 93 PRO A N 1
ATOM 715 C CA . PRO A 1 93 ? -2.726 3.911 3.995 1.00 89.81 93 PRO A CA 1
ATOM 716 C C . PRO A 1 93 ? -2.694 2.725 3.024 1.00 89.81 93 PRO A C 1
ATOM 718 O O . PRO A 1 93 ? -2.450 1.579 3.411 1.00 89.81 93 PRO A O 1
ATOM 721 N N . THR A 1 94 ? -2.914 3.010 1.744 1.00 88.50 94 THR A N 1
ATOM 722 C CA . THR A 1 94 ? -2.748 2.022 0.676 1.00 88.50 94 THR A CA 1
ATOM 723 C C . THR A 1 94 ? -1.269 1.682 0.526 1.00 88.50 94 THR A C 1
ATOM 725 O O . THR A 1 94 ? -0.435 2.576 0.387 1.00 88.50 94 THR A O 1
ATOM 728 N N . VAL A 1 95 ? -0.939 0.390 0.546 1.00 89.75 95 VAL A N 1
ATOM 729 C CA . VAL A 1 95 ? 0.415 -0.089 0.242 1.00 89.75 95 VAL A CA 1
ATOM 730 C C . VAL A 1 95 ? 0.532 -0.229 -1.279 1.00 89.75 95 VAL A C 1
ATOM 732 O O . VAL A 1 95 ? -0.280 -0.959 -1.851 1.00 89.75 95 VAL A O 1
ATOM 735 N N . PRO A 1 96 ? 1.494 0.447 -1.938 1.00 91.88 96 PRO A N 1
ATOM 736 C CA . PRO A 1 96 ? 1.695 0.308 -3.377 1.00 91.88 96 PRO A CA 1
ATOM 737 C C . PRO A 1 96 ? 1.992 -1.138 -3.767 1.00 91.88 96 PRO A C 1
ATOM 739 O O . PRO A 1 96 ? 2.703 -1.854 -3.056 1.00 91.88 96 PRO A O 1
ATOM 742 N N . VAL A 1 97 ? 1.485 -1.556 -4.921 1.00 94.94 97 VAL A N 1
ATOM 743 C CA . VAL A 1 97 ? 1.806 -2.864 -5.491 1.00 94.94 97 VAL A CA 1
ATOM 744 C C . VAL A 1 97 ? 3.122 -2.744 -6.249 1.00 94.94 97 VAL A C 1
ATOM 746 O O . VAL A 1 97 ? 3.311 -1.841 -7.062 1.00 94.94 97 VAL A O 1
ATOM 749 N N . ILE A 1 98 ? 4.048 -3.661 -5.972 1.00 97.00 98 ILE A N 1
ATOM 750 C CA . ILE A 1 98 ? 5.369 -3.687 -6.597 1.00 97.00 98 ILE A CA 1
ATOM 751 C C . ILE A 1 98 ? 5.456 -4.907 -7.509 1.00 97.00 98 ILE A C 1
ATOM 753 O O . ILE A 1 98 ? 5.349 -6.041 -7.048 1.00 97.00 98 ILE A O 1
ATOM 757 N N . THR A 1 99 ? 5.702 -4.673 -8.797 1.00 97.81 99 THR A N 1
ATOM 758 C CA . THR A 1 99 ? 5.990 -5.724 -9.778 1.00 97.81 99 THR A CA 1
ATOM 759 C C . THR A 1 99 ? 7.422 -5.572 -10.271 1.00 97.81 99 THR A C 1
ATOM 761 O O . THR A 1 99 ? 7.788 -4.542 -10.837 1.00 97.81 99 THR A O 1
ATOM 764 N N . GLN A 1 100 ? 8.239 -6.605 -10.071 1.00 97.44 100 GLN A N 1
ATOM 765 C CA . GLN A 1 100 ? 9.600 -6.664 -10.597 1.00 97.44 100 GLN A CA 1
ATOM 766 C C . GLN A 1 100 ? 9.654 -7.617 -11.794 1.00 97.44 100 GLN A C 1
ATOM 768 O O . GLN A 1 100 ? 9.240 -8.771 -11.694 1.00 97.44 100 GLN A O 1
ATOM 773 N N . VAL A 1 101 ? 10.205 -7.145 -12.913 1.00 97.50 101 VAL A N 1
ATOM 774 C CA . VAL A 1 101 ? 10.479 -7.962 -14.099 1.00 97.50 101 VAL A CA 1
ATOM 775 C C . VAL A 1 101 ? 11.981 -7.958 -14.347 1.00 97.50 101 VAL A C 1
ATOM 777 O O . VAL A 1 101 ? 12.570 -6.921 -14.648 1.00 97.50 101 VAL A O 1
ATOM 780 N N . ASN A 1 102 ? 12.613 -9.118 -14.185 1.00 96.12 102 ASN A N 1
ATOM 781 C CA . ASN A 1 102 ? 14.066 -9.246 -14.239 1.00 96.12 102 ASN A CA 1
ATOM 782 C C . ASN A 1 102 ? 14.540 -9.717 -15.613 1.00 96.12 102 ASN A C 1
ATOM 784 O O . ASN A 1 102 ? 13.919 -10.584 -16.223 1.00 96.12 102 ASN A O 1
ATOM 788 N N . GLY A 1 103 ? 15.682 -9.190 -16.057 1.00 94.50 103 GLY A N 1
ATOM 789 C CA . GLY A 1 103 ? 16.355 -9.650 -17.272 1.00 94.50 103 GLY A CA 1
ATOM 790 C C . GLY A 1 103 ? 15.565 -9.437 -18.558 1.00 94.50 103 GLY A C 1
ATOM 791 O O . GLY A 1 103 ? 15.626 -10.278 -19.447 1.00 94.50 103 GLY A O 1
ATOM 792 N N . VAL A 1 104 ? 14.838 -8.327 -18.653 1.00 97.50 104 VAL A N 1
ATOM 793 C CA . VAL A 1 104 ? 14.156 -7.932 -19.883 1.00 97.50 104 VAL A CA 1
ATOM 794 C C . VAL A 1 104 ? 15.202 -7.494 -20.901 1.00 97.50 104 VAL A C 1
ATOM 796 O O . VAL A 1 104 ? 15.929 -6.535 -20.654 1.00 97.50 104 VAL A O 1
ATOM 799 N N . THR A 1 105 ? 15.258 -8.166 -22.046 1.00 97.75 105 THR A N 1
ATOM 800 C CA . THR A 1 105 ? 16.052 -7.715 -23.191 1.00 97.75 105 THR A CA 1
ATOM 801 C C . THR A 1 105 ? 15.251 -6.689 -23.985 1.00 97.75 105 THR A C 1
ATOM 803 O O . THR A 1 105 ? 14.137 -6.968 -24.429 1.00 97.75 105 THR A O 1
ATOM 806 N N . ILE A 1 106 ? 15.816 -5.499 -24.165 1.00 97.69 106 ILE A N 1
ATOM 807 C CA . ILE A 1 106 ? 15.273 -4.441 -25.012 1.00 97.69 106 ILE A CA 1
ATOM 808 C C . ILE A 1 106 ? 16.018 -4.476 -26.350 1.00 97.69 106 ILE A C 1
ATOM 810 O O . ILE A 1 106 ? 17.226 -4.213 -26.377 1.00 97.69 106 ILE A O 1
ATOM 814 N N . PRO A 1 107 ? 15.330 -4.784 -27.465 1.00 98.00 107 PRO A N 1
ATOM 815 C CA . PRO A 1 107 ? 15.980 -4.836 -28.764 1.00 98.00 107 PRO A CA 1
ATOM 816 C C . PRO A 1 107 ? 16.372 -3.441 -29.251 1.00 98.00 107 PRO A C 1
ATOM 818 O O . PRO A 1 107 ? 15.529 -2.539 -29.257 1.00 98.00 107 PRO A O 1
ATOM 821 N N . ALA A 1 108 ? 17.594 -3.263 -29.757 1.00 97.50 108 ALA A N 1
ATOM 822 C CA . ALA A 1 108 ? 18.002 -2.001 -30.388 1.00 97.50 108 ALA A CA 1
ATOM 823 C C . ALA A 1 108 ? 17.082 -1.633 -31.562 1.00 97.50 108 ALA A C 1
ATOM 825 O O . ALA A 1 108 ? 16.734 -0.470 -31.753 1.00 97.50 108 ALA A O 1
ATOM 826 N N . ALA A 1 109 ? 16.609 -2.641 -32.299 1.00 97.44 109 ALA A N 1
ATOM 827 C CA . ALA A 1 109 ? 15.689 -2.477 -33.421 1.00 97.44 109 ALA A CA 1
ATOM 828 C C . ALA A 1 109 ? 14.294 -1.945 -33.028 1.00 97.44 109 ALA A C 1
ATOM 830 O O . ALA A 1 109 ? 13.530 -1.551 -33.904 1.00 97.44 109 ALA A O 1
ATOM 831 N N . SER A 1 110 ? 13.943 -1.934 -31.735 1.00 97.19 110 SER A N 1
ATOM 832 C CA . SER A 1 110 ? 12.669 -1.371 -31.257 1.00 97.19 110 SER A CA 1
ATOM 833 C C . SER A 1 110 ? 12.671 0.158 -31.179 1.00 97.19 110 SER A C 1
ATOM 835 O O . SER A 1 110 ? 11.608 0.762 -31.031 1.00 97.19 110 SER A O 1
ATOM 837 N N . PHE A 1 111 ? 13.844 0.787 -31.295 1.00 98.12 111 PHE A N 1
ATOM 838 C CA . PHE A 1 111 ? 13.988 2.233 -31.230 1.00 98.12 111 PHE A CA 1
ATOM 839 C C . PHE A 1 111 ? 13.697 2.884 -32.580 1.00 98.12 111 PHE A C 1
ATOM 841 O O . PHE A 1 111 ? 14.236 2.492 -33.613 1.00 98.12 111 PHE A O 1
ATOM 848 N N . SER A 1 112 ? 12.876 3.930 -32.562 1.00 97.75 112 SER A N 1
ATOM 849 C CA . SER A 1 112 ? 12.573 4.755 -33.736 1.00 97.75 112 SER A CA 1
ATOM 850 C C . SER A 1 112 ? 12.887 6.218 -33.454 1.00 97.75 112 SER A C 1
ATOM 852 O O . SER A 1 112 ? 12.622 6.704 -32.358 1.00 97.75 112 SER A O 1
ATOM 854 N N . LEU A 1 113 ? 13.444 6.932 -34.436 1.00 97.69 113 LEU A N 1
ATOM 855 C CA . LEU A 1 113 ? 13.719 8.363 -34.306 1.00 97.69 113 LEU A CA 1
ATOM 856 C C . LEU A 1 113 ? 12.411 9.157 -34.411 1.00 97.69 113 LEU A C 1
ATOM 858 O O . LEU A 1 113 ? 11.769 9.172 -35.461 1.00 97.69 113 LEU A O 1
ATOM 862 N N . VAL A 1 114 ? 12.046 9.851 -33.339 1.00 96.62 114 VAL A N 1
ATOM 863 C CA . VAL A 1 114 ? 10.864 10.707 -33.248 1.00 96.62 114 VAL A CA 1
ATOM 864 C C . VAL A 1 114 ? 11.313 12.062 -32.715 1.00 96.62 114 VAL A C 1
ATOM 866 O O . VAL A 1 114 ? 11.871 12.169 -31.628 1.00 96.62 114 VAL A O 1
ATOM 869 N N . SER A 1 115 ? 11.112 13.115 -33.508 1.00 92.38 115 SER A N 1
ATOM 870 C CA . SER A 1 115 ? 11.389 14.503 -33.100 1.00 92.38 115 SER A CA 1
ATOM 871 C C . SER A 1 115 ? 12.788 14.743 -32.497 1.00 92.38 115 SER A C 1
ATOM 873 O O . SER A 1 115 ? 12.951 15.586 -31.621 1.00 92.38 115 SER A O 1
ATOM 875 N N . GLY A 1 116 ? 13.808 14.023 -32.980 1.00 93.19 116 GLY A N 1
ATOM 876 C CA . GLY A 1 116 ? 15.203 14.190 -32.551 1.00 93.19 116 GLY A CA 1
ATOM 877 C C . GLY A 1 116 ? 15.664 13.278 -31.409 1.00 93.19 116 GLY A C 1
ATOM 878 O O . GLY A 1 116 ? 16.834 13.346 -31.043 1.00 93.19 116 GLY A O 1
ATOM 879 N N . LEU A 1 117 ? 14.800 12.404 -30.884 1.00 97.19 117 LEU A N 1
ATOM 880 C CA . LEU A 1 117 ? 15.162 11.364 -29.918 1.00 97.19 117 LEU A CA 1
ATOM 881 C C . LEU A 1 117 ? 14.782 9.983 -30.449 1.00 97.19 117 LEU A C 1
ATOM 883 O O . LEU A 1 117 ? 13.786 9.821 -31.147 1.00 97.19 117 LEU A O 1
ATOM 887 N N . TYR A 1 118 ? 15.572 8.973 -30.109 1.00 98.25 118 TYR A N 1
ATOM 888 C CA . TYR A 1 118 ? 15.206 7.582 -30.323 1.00 98.25 118 TYR A CA 1
ATOM 889 C C . TYR A 1 118 ? 14.297 7.121 -29.185 1.00 98.25 118 TYR A C 1
ATOM 891 O O . TYR A 1 118 ? 14.686 7.163 -28.015 1.00 98.25 118 TYR A O 1
ATOM 899 N N . GLU A 1 119 ? 13.099 6.665 -29.540 1.00 97.88 119 GLU A N 1
ATOM 900 C CA . GLU A 1 119 ? 12.064 6.218 -28.611 1.00 97.88 119 GLU A CA 1
ATOM 901 C C . GLU A 1 119 ? 11.832 4.712 -28.732 1.00 97.88 119 GLU A C 1
ATOM 903 O O . GLU A 1 119 ? 11.723 4.197 -29.845 1.00 97.88 119 GLU A O 1
ATOM 908 N N . ALA A 1 120 ? 11.680 4.022 -27.602 1.00 97.12 120 ALA A N 1
ATOM 909 C CA . ALA A 1 120 ? 11.218 2.634 -27.557 1.00 97.12 120 ALA A CA 1
ATOM 910 C C . ALA A 1 120 ? 10.185 2.440 -26.448 1.00 97.12 120 ALA A C 1
ATOM 912 O O . ALA A 1 120 ? 10.245 3.085 -25.399 1.00 97.12 120 ALA A O 1
ATOM 913 N N . THR A 1 121 ? 9.248 1.519 -26.665 1.00 97.25 121 THR A N 1
ATOM 914 C CA . THR A 1 121 ? 8.193 1.195 -25.704 1.00 97.25 121 THR A CA 1
ATOM 915 C C . THR A 1 121 ? 8.392 -0.202 -25.138 1.00 97.25 121 THR A C 1
ATOM 917 O O . THR A 1 121 ? 8.465 -1.179 -25.878 1.00 97.25 121 THR A O 1
ATOM 920 N N . TYR A 1 122 ? 8.400 -0.301 -23.811 1.00 97.56 122 TYR A N 1
ATOM 921 C CA . TYR A 1 122 ? 8.232 -1.563 -23.106 1.00 97.56 122 TYR A CA 1
ATOM 922 C C . TYR A 1 122 ? 6.779 -1.693 -22.643 1.00 97.56 122 TYR A C 1
ATOM 924 O O . TYR A 1 122 ? 6.242 -0.775 -22.024 1.00 97.56 122 TYR A O 1
ATOM 932 N N . SER A 1 123 ? 6.149 -2.831 -22.941 1.00 97.12 123 SER A N 1
ATOM 933 C CA . SER A 1 123 ? 4.749 -3.097 -22.594 1.00 97.12 123 SER A CA 1
ATOM 934 C C . SER A 1 123 ? 4.646 -4.121 -21.469 1.00 97.12 123 SER A C 1
ATOM 936 O O . SER A 1 123 ? 5.273 -5.177 -21.521 1.00 97.12 123 SER A O 1
ATOM 938 N N . ASN A 1 124 ? 3.826 -3.830 -20.464 1.00 97.25 124 ASN A N 1
ATOM 939 C CA . ASN A 1 124 ? 3.477 -4.760 -19.401 1.00 97.25 124 ASN A CA 1
ATOM 940 C C . ASN A 1 124 ? 2.124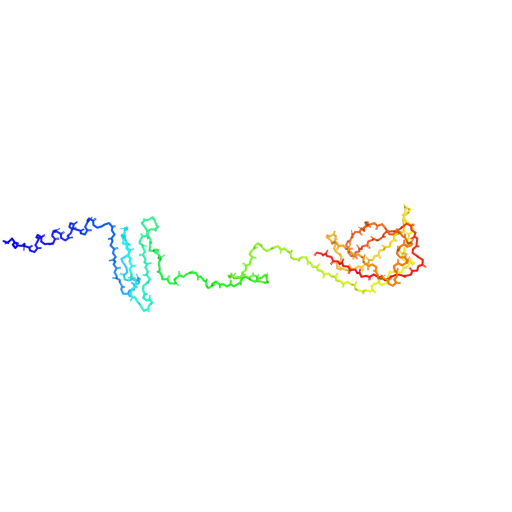 -4.375 -18.791 1.00 97.25 124 ASN A C 1
ATOM 942 O O . ASN A 1 124 ? 1.913 -3.223 -18.424 1.00 97.25 124 ASN A O 1
ATOM 946 N N . VAL A 1 125 ? 1.227 -5.351 -18.643 1.00 96.50 125 VAL A N 1
ATOM 947 C CA . VAL A 1 125 ? -0.137 -5.145 -18.126 1.00 96.50 125 VAL A CA 1
ATOM 948 C C . VAL A 1 125 ? -0.177 -4.576 -16.702 1.00 96.50 125 VAL A C 1
ATOM 950 O O . VAL A 1 125 ? -1.152 -3.928 -16.340 1.00 96.50 125 VAL A O 1
ATOM 953 N N . ALA A 1 126 ? 0.876 -4.776 -15.904 1.00 96.88 126 ALA A N 1
ATOM 954 C CA . ALA A 1 126 ? 0.970 -4.233 -14.550 1.00 96.88 126 ALA A CA 1
ATOM 955 C C . ALA A 1 126 ? 1.206 -2.709 -14.515 1.00 96.88 126 ALA A C 1
ATOM 957 O O . ALA A 1 126 ? 1.095 -2.100 -13.455 1.00 96.88 126 ALA A O 1
ATOM 958 N N . ILE A 1 127 ? 1.547 -2.086 -15.650 1.00 97.75 127 ILE A N 1
ATOM 959 C CA . ILE A 1 127 ? 1.758 -0.638 -15.736 1.00 97.75 127 ILE A CA 1
ATOM 960 C C . ILE A 1 127 ? 0.395 0.056 -15.825 1.00 97.75 127 ILE A C 1
ATOM 962 O O . ILE A 1 127 ? -0.336 -0.106 -16.801 1.00 97.75 127 ILE A O 1
ATOM 966 N N . LEU A 1 128 ? 0.067 0.864 -14.823 1.00 96.81 128 LEU A N 1
ATOM 967 C CA . LEU A 1 128 ? -1.106 1.735 -14.800 1.00 96.81 128 LEU A CA 1
ATOM 968 C C . LEU A 1 128 ? -0.708 3.171 -15.163 1.00 96.81 128 LEU A C 1
ATOM 970 O O . LEU A 1 128 ? 0.465 3.534 -15.130 1.00 96.81 128 LEU A O 1
ATOM 974 N N . THR A 1 129 ? -1.683 4.030 -15.464 1.00 95.94 129 THR A N 1
ATOM 975 C CA . THR A 1 129 ? -1.422 5.460 -15.733 1.00 95.94 129 THR A CA 1
ATOM 976 C C . THR A 1 129 ? -0.856 6.210 -14.527 1.00 95.94 129 THR A C 1
ATOM 978 O O . THR A 1 129 ? -0.273 7.275 -14.691 1.00 95.94 129 THR A O 1
ATOM 981 N N . THR A 1 130 ? -1.036 5.670 -13.321 1.00 94.38 130 THR A N 1
ATOM 982 C CA . THR A 1 130 ? -0.493 6.197 -12.063 1.00 94.38 130 THR A CA 1
ATOM 983 C C . THR A 1 130 ? 0.819 5.535 -11.658 1.00 94.38 130 THR A C 1
ATOM 985 O O . THR A 1 130 ? 1.349 5.855 -10.596 1.00 94.38 130 THR A O 1
ATOM 988 N N . SER A 1 131 ? 1.332 4.592 -12.455 1.00 96.75 131 SER A N 1
ATOM 989 C CA . SER A 1 131 ? 2.533 3.858 -12.089 1.00 96.75 131 SER A CA 1
ATOM 990 C C . SER A 1 131 ? 3.789 4.711 -12.194 1.00 96.75 131 SER A C 1
ATOM 992 O O . SER A 1 131 ? 3.971 5.477 -13.138 1.00 96.75 131 SER A O 1
ATOM 994 N N . SER A 1 132 ? 4.712 4.468 -11.272 1.00 95.19 132 SER A N 1
ATOM 995 C CA . SER A 1 132 ? 6.110 4.868 -11.402 1.00 95.19 132 SER A CA 1
ATOM 996 C C . SER A 1 132 ? 6.909 3.671 -11.907 1.00 95.19 132 SER A C 1
ATOM 998 O O . SER A 1 132 ? 6.852 2.594 -11.308 1.00 95.19 132 SER A O 1
ATOM 1000 N N . VAL A 1 133 ? 7.655 3.841 -13.001 1.00 97.12 133 VAL A N 1
ATOM 1001 C CA . VAL A 1 133 ? 8.476 2.773 -13.586 1.00 97.12 133 VAL A CA 1
ATOM 1002 C C . VAL A 1 133 ? 9.949 3.151 -13.524 1.00 97.12 133 VAL A C 1
ATOM 1004 O O . VAL A 1 133 ? 10.352 4.207 -14.003 1.00 97.12 133 VAL A O 1
ATOM 1007 N N . SER A 1 134 ? 10.760 2.271 -12.942 1.00 95.38 134 SER A N 1
ATOM 1008 C CA . SER A 1 134 ? 12.215 2.393 -12.912 1.00 95.38 134 SER A CA 1
ATOM 1009 C C . SER A 1 134 ? 12.838 1.297 -13.767 1.00 95.38 134 SER A C 1
ATOM 1011 O O . SER A 1 134 ? 12.459 0.129 -13.676 1.00 95.38 134 SER A O 1
ATOM 1013 N N . ILE A 1 135 ? 13.779 1.689 -14.621 1.00 95.62 135 ILE A N 1
ATOM 1014 C CA . ILE A 1 135 ? 14.450 0.808 -15.574 1.00 95.62 135 ILE A CA 1
ATOM 1015 C C . ILE A 1 135 ? 15.937 0.844 -15.255 1.00 95.62 135 ILE A C 1
ATOM 1017 O O . ILE A 1 135 ? 16.586 1.880 -15.386 1.00 95.62 135 ILE A O 1
ATOM 1021 N N . THR A 1 136 ? 16.471 -0.298 -14.835 1.00 95.81 136 THR A N 1
ATOM 1022 C CA . THR A 1 136 ? 17.854 -0.425 -14.377 1.00 95.81 136 THR A CA 1
ATOM 1023 C C . THR A 1 136 ? 18.623 -1.340 -15.327 1.00 95.81 136 THR A C 1
ATOM 1025 O O . THR A 1 136 ? 18.375 -2.548 -15.328 1.00 95.81 136 THR A O 1
ATOM 1028 N N . PRO A 1 137 ? 19.563 -0.813 -16.126 1.00 96.31 137 PRO A N 1
ATOM 1029 C CA . PRO A 1 137 ? 20.428 -1.621 -16.980 1.00 96.31 137 PRO A CA 1
ATOM 1030 C C . PRO A 1 137 ? 21.237 -2.654 -16.202 1.00 96.31 137 PRO A C 1
ATOM 1032 O O . PRO A 1 137 ? 21.717 -2.384 -15.101 1.00 96.31 137 PRO A O 1
ATOM 1035 N N . LYS A 1 138 ? 21.467 -3.824 -16.803 1.00 96.62 138 LYS A N 1
ATOM 1036 C CA . LYS A 1 138 ? 22.481 -4.750 -16.298 1.00 96.62 138 LYS A CA 1
ATOM 1037 C C . LYS A 1 138 ? 23.881 -4.205 -16.576 1.00 96.62 138 LYS A C 1
ATOM 1039 O O . LYS A 1 138 ? 24.163 -3.678 -17.651 1.00 96.62 138 LYS A O 1
ATOM 1044 N N . ASN A 1 139 ? 24.801 -4.452 -15.645 1.00 96.88 139 ASN A N 1
ATOM 1045 C CA . ASN A 1 139 ? 26.211 -4.074 -15.795 1.00 96.88 139 ASN A CA 1
ATOM 1046 C C . ASN A 1 139 ? 26.865 -4.687 -17.045 1.00 96.88 139 ASN A C 1
ATOM 1048 O O . ASN A 1 139 ? 27.744 -4.070 -17.634 1.00 96.88 139 ASN A O 1
ATOM 1052 N N . SER A 1 140 ? 26.426 -5.874 -17.480 1.00 96.38 140 SER A N 1
ATOM 1053 C CA . SER A 1 140 ? 26.947 -6.542 -18.681 1.00 96.38 140 SER A CA 1
ATOM 1054 C C . SER A 1 140 ? 26.650 -5.789 -19.981 1.00 96.38 140 SER A C 1
ATOM 1056 O O . SER A 1 140 ? 27.380 -5.955 -20.951 1.00 96.38 140 SER A O 1
ATOM 1058 N N . THR A 1 141 ? 25.606 -4.957 -20.011 1.00 96.62 141 THR A N 1
ATOM 1059 C CA . THR A 1 141 ? 25.171 -4.205 -21.199 1.00 96.62 141 THR A CA 1
ATOM 1060 C C . THR A 1 141 ? 25.309 -2.692 -21.013 1.00 96.62 141 THR A C 1
ATOM 1062 O O . THR A 1 141 ? 24.823 -1.917 -21.835 1.00 96.62 141 THR A O 1
ATOM 1065 N N . ILE A 1 142 ? 25.996 -2.245 -19.953 1.00 96.12 142 ILE A N 1
ATOM 1066 C CA . ILE A 1 142 ? 26.090 -0.824 -19.592 1.00 96.12 142 ILE A CA 1
ATOM 1067 C C . ILE A 1 142 ? 26.764 0.021 -20.676 1.00 96.12 142 ILE A C 1
ATOM 1069 O O . ILE A 1 142 ? 26.346 1.148 -20.911 1.00 96.12 142 ILE A O 1
ATOM 1073 N N . ALA A 1 143 ? 27.748 -0.533 -21.393 1.00 97.56 143 ALA A N 1
ATOM 1074 C CA . ALA A 1 143 ? 28.449 0.178 -22.462 1.00 97.56 143 ALA A CA 1
ATOM 1075 C C . ALA A 1 143 ? 27.498 0.626 -23.587 1.00 97.56 143 ALA A C 1
ATOM 1077 O O . ALA A 1 143 ? 27.645 1.729 -24.109 1.00 97.56 143 ALA A O 1
ATOM 1078 N N . ILE A 1 144 ? 26.494 -0.198 -23.910 1.00 97.75 144 ILE A N 1
ATOM 1079 C CA . ILE A 1 144 ? 25.459 0.120 -24.902 1.00 97.75 144 ILE A CA 1
ATOM 1080 C C . ILE A 1 144 ? 24.598 1.280 -24.393 1.00 97.75 144 ILE A C 1
ATOM 1082 O O . ILE A 1 144 ? 24.385 2.259 -25.106 1.00 97.75 144 ILE A O 1
ATOM 1086 N N . VAL A 1 145 ? 24.148 1.199 -23.138 1.00 96.38 145 VAL A N 1
ATOM 1087 C CA . VAL A 1 145 ? 23.275 2.212 -22.527 1.00 96.38 145 VAL A CA 1
ATOM 1088 C C . VAL A 1 145 ? 23.988 3.556 -22.371 1.00 96.38 145 VAL A C 1
ATOM 1090 O O . VAL A 1 145 ? 23.426 4.599 -22.698 1.00 96.38 145 VAL A O 1
ATOM 1093 N N . THR A 1 146 ? 25.242 3.555 -21.922 1.00 96.69 146 THR A N 1
ATOM 1094 C CA . THR A 1 146 ? 26.033 4.783 -21.788 1.00 96.69 146 THR A CA 1
ATOM 109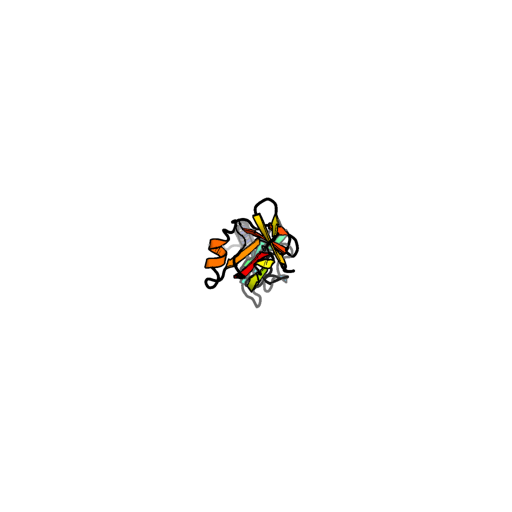5 C C . THR A 1 146 ? 26.288 5.441 -23.146 1.00 96.69 146 THR A C 1
ATOM 1097 O O . THR A 1 146 ? 26.185 6.661 -23.246 1.00 96.69 146 THR A O 1
ATOM 1100 N N . ALA A 1 147 ? 26.557 4.663 -24.201 1.00 97.88 147 ALA A N 1
ATOM 1101 C CA . ALA A 1 147 ? 26.759 5.195 -25.552 1.00 97.88 147 ALA A CA 1
ATOM 1102 C C . ALA A 1 147 ? 25.469 5.749 -26.190 1.00 97.88 147 ALA A C 1
ATOM 1104 O O . ALA A 1 147 ? 25.524 6.726 -26.940 1.00 97.88 147 ALA A O 1
ATOM 1105 N N . ALA A 1 148 ? 24.312 5.156 -25.874 1.00 97.69 148 ALA A N 1
ATOM 1106 C CA . ALA A 1 148 ? 23.006 5.614 -26.350 1.00 97.69 148 ALA A CA 1
ATOM 1107 C C . ALA A 1 148 ? 22.601 6.989 -25.776 1.00 97.69 148 ALA A C 1
ATOM 1109 O O . ALA A 1 148 ? 21.826 7.714 -26.397 1.00 97.69 148 ALA A O 1
ATOM 1110 N N . VAL A 1 149 ? 23.156 7.382 -24.619 1.00 97.19 149 VAL A N 1
ATOM 1111 C CA . VAL A 1 149 ? 22.823 8.630 -23.905 1.00 97.19 149 VAL A CA 1
ATOM 1112 C C . VAL A 1 149 ? 21.318 8.699 -23.617 1.00 97.19 149 VAL A C 1
ATOM 1114 O O . VAL A 1 149 ? 20.569 9.462 -24.232 1.00 97.19 149 VAL A O 1
ATOM 1117 N N . PHE A 1 150 ? 20.864 7.839 -22.703 1.00 96.62 150 PHE A N 1
ATOM 1118 C CA . PHE A 1 150 ? 19.469 7.814 -22.264 1.00 96.62 150 PHE A CA 1
ATOM 1119 C C . PHE A 1 150 ? 19.080 9.101 -21.538 1.00 96.62 150 PHE A C 1
ATOM 1121 O O . PHE A 1 150 ? 19.842 9.639 -20.732 1.00 96.62 150 PHE A O 1
ATOM 1128 N N . GLN A 1 151 ? 17.870 9.568 -21.823 1.00 95.62 151 GLN A N 1
ATOM 1129 C CA . GLN A 1 151 ? 17.267 10.698 -21.136 1.00 95.62 151 GLN A CA 1
ATOM 1130 C C . GLN A 1 151 ? 16.725 10.255 -19.769 1.00 95.62 151 GLN A C 1
ATOM 1132 O O . GLN A 1 151 ? 16.331 9.097 -19.609 1.00 95.62 151 GLN A O 1
ATOM 1137 N N . PRO A 1 152 ? 16.702 11.156 -18.772 1.00 90.56 152 PRO A N 1
ATOM 1138 C CA . PRO A 1 152 ? 16.293 10.809 -17.413 1.00 90.56 152 PRO A CA 1
ATOM 1139 C C . PRO A 1 152 ? 14.785 10.561 -17.269 1.00 90.56 152 PRO A C 1
ATOM 1141 O O . PRO A 1 152 ? 14.372 9.848 -16.358 1.00 90.56 152 PRO A O 1
ATOM 1144 N N . GLU A 1 153 ? 13.959 11.155 -18.133 1.00 89.06 153 GLU A N 1
ATOM 1145 C CA . GLU A 1 153 ? 12.506 11.005 -18.079 1.00 89.06 153 GLU A CA 1
ATOM 1146 C C . GLU A 1 153 ? 12.037 9.793 -18.897 1.00 89.06 153 GLU A C 1
ATOM 1148 O O . GLU A 1 153 ? 12.530 9.525 -19.994 1.00 89.06 153 GLU A O 1
ATOM 1153 N N . THR A 1 154 ? 11.049 9.076 -18.361 1.00 92.81 154 THR A N 1
ATOM 1154 C CA . THR A 1 154 ? 10.269 8.070 -19.090 1.00 92.81 154 THR A CA 1
ATOM 1155 C C . THR A 1 154 ? 8.807 8.491 -19.091 1.00 92.81 154 THR A C 1
ATOM 1157 O O . THR A 1 154 ? 8.341 9.137 -18.154 1.00 92.81 154 THR A O 1
ATOM 1160 N N . THR A 1 155 ? 8.063 8.125 -20.132 1.00 95.88 155 THR A N 1
ATOM 1161 C CA . THR A 1 155 ? 6.632 8.449 -20.216 1.00 95.88 155 THR A CA 1
ATOM 1162 C C . THR A 1 155 ? 5.811 7.196 -19.983 1.00 95.88 155 THR A C 1
ATOM 1164 O O . THR A 1 155 ? 5.930 6.217 -20.721 1.00 95.88 155 THR A O 1
ATOM 1167 N N . VAL A 1 156 ? 4.973 7.231 -18.950 1.00 97.06 156 VAL A N 1
ATOM 1168 C CA . VAL A 1 156 ? 4.095 6.123 -18.573 1.00 97.06 156 VAL A CA 1
ATOM 1169 C C . VAL A 1 156 ? 2.714 6.312 -19.194 1.00 97.06 156 VAL A C 1
ATOM 1171 O O . VAL A 1 156 ? 2.156 7.406 -19.222 1.00 97.06 156 VAL A O 1
ATOM 1174 N N . SER A 1 157 ? 2.157 5.216 -19.691 1.00 96.31 157 SER A N 1
ATOM 1175 C CA . SER A 1 157 ? 0.783 5.103 -20.170 1.00 96.31 157 SER A CA 1
ATOM 1176 C C . SER A 1 157 ? 0.222 3.743 -19.751 1.00 96.31 157 SER A C 1
ATOM 1178 O O . SER A 1 157 ? 0.974 2.866 -19.326 1.00 96.31 157 SER A O 1
ATOM 1180 N N . LEU A 1 158 ? -1.096 3.550 -19.839 1.00 97.31 158 LEU A N 1
ATOM 1181 C CA . LEU A 1 158 ? -1.698 2.268 -19.471 1.00 97.31 158 LEU A CA 1
ATOM 1182 C C . LEU A 1 158 ? -1.056 1.126 -20.274 1.00 97.31 158 LEU A C 1
ATOM 1184 O O . LEU A 1 158 ? -1.099 1.118 -21.502 1.00 97.31 158 LEU A O 1
ATOM 1188 N N . GLY A 1 159 ? -0.471 0.166 -19.565 1.00 97.75 159 GLY A N 1
ATOM 1189 C CA . GLY A 1 159 ? 0.176 -1.008 -20.131 1.00 97.75 159 GLY A CA 1
ATOM 1190 C C . GLY A 1 159 ? 1.577 -0.778 -20.700 1.00 97.75 159 GLY A C 1
ATOM 1191 O O . GLY A 1 159 ? 2.139 -1.726 -21.245 1.00 97.75 159 GLY A O 1
ATOM 1192 N N . ALA A 1 160 ? 2.153 0.428 -20.617 1.00 97.19 160 ALA A N 1
ATOM 1193 C CA . ALA A 1 160 ? 3.406 0.732 -21.306 1.00 97.19 160 ALA A CA 1
ATOM 1194 C C . ALA A 1 160 ? 4.233 1.866 -20.680 1.00 97.19 160 ALA A C 1
ATOM 1196 O O . ALA A 1 160 ? 3.705 2.875 -20.218 1.00 97.19 160 ALA A O 1
ATOM 1197 N N . VAL A 1 161 ? 5.557 1.737 -20.768 1.00 97.75 161 VAL A N 1
ATOM 1198 C CA . VAL A 1 161 ? 6.525 2.805 -20.484 1.00 97.75 161 VAL A CA 1
ATOM 1199 C C . VAL A 1 161 ? 7.371 3.070 -21.723 1.00 97.75 161 VAL A C 1
ATOM 1201 O O . VAL A 1 161 ? 7.808 2.142 -22.408 1.00 97.75 161 VAL A O 1
ATOM 1204 N N . LYS A 1 162 ? 7.603 4.345 -22.022 1.00 96.88 162 LYS A N 1
ATOM 1205 C CA . LYS A 1 162 ? 8.456 4.786 -23.121 1.00 96.88 162 LYS A CA 1
ATOM 1206 C C . LYS A 1 162 ? 9.792 5.304 -22.597 1.00 96.88 162 LYS A C 1
ATOM 1208 O O . LYS A 1 162 ? 9.831 6.081 -21.644 1.00 96.88 162 LYS A O 1
ATOM 1213 N N . MET A 1 163 ? 10.864 4.862 -23.243 1.00 96.62 163 MET A N 1
ATOM 1214 C CA . MET A 1 163 ? 12.247 5.264 -23.002 1.00 96.62 163 MET A CA 1
ATOM 1215 C C . MET A 1 163 ? 12.747 6.141 -24.143 1.00 96.62 163 MET A C 1
ATOM 1217 O O . MET A 1 163 ? 12.331 5.958 -25.288 1.00 96.62 163 MET A O 1
ATOM 1221 N N . TYR A 1 164 ? 13.687 7.029 -23.828 1.00 97.44 164 TYR A N 1
ATOM 1222 C CA . TYR A 1 164 ? 14.233 8.006 -24.762 1.00 97.44 164 TYR A CA 1
ATOM 1223 C C . TYR A 1 164 ? 15.760 8.015 -24.698 1.00 97.44 164 TYR A C 1
ATOM 1225 O O . TYR A 1 164 ? 16.338 7.963 -23.611 1.00 97.44 164 TYR A O 1
ATOM 1233 N N . CYS A 1 165 ? 16.422 8.118 -25.846 1.00 97.75 165 CYS A N 1
ATOM 1234 C CA . CYS A 1 165 ? 17.875 8.258 -25.935 1.00 97.75 165 CYS A CA 1
ATOM 1235 C C . CYS A 1 165 ? 18.281 9.101 -27.152 1.00 97.75 165 CYS A C 1
ATOM 1237 O O . CYS A 1 165 ? 17.519 9.233 -28.109 1.00 97.75 165 CYS A O 1
ATOM 1239 N N . THR A 1 166 ? 19.458 9.723 -27.106 1.00 97.81 166 THR A N 1
ATOM 1240 C CA . THR A 1 166 ? 19.918 10.617 -28.186 1.00 97.81 166 THR A CA 1
ATOM 1241 C C . THR A 1 166 ? 20.539 9.846 -29.347 1.00 97.81 166 THR A C 1
ATOM 1243 O O . THR A 1 166 ? 20.368 10.220 -30.506 1.00 97.81 166 THR A O 1
ATOM 1246 N N . ASN A 1 167 ? 21.238 8.750 -29.050 1.00 98.06 167 ASN A N 1
ATOM 1247 C CA . ASN A 1 167 ? 21.867 7.892 -30.045 1.00 98.06 167 ASN A CA 1
ATOM 1248 C C . ASN A 1 167 ? 21.161 6.538 -30.068 1.00 98.06 167 ASN A C 1
ATOM 1250 O O . ASN A 1 167 ? 20.842 5.989 -29.014 1.00 98.06 167 ASN A O 1
ATOM 1254 N N . LEU A 1 168 ? 20.975 5.970 -31.260 1.00 97.81 168 LEU A N 1
ATOM 1255 C CA . LEU A 1 168 ? 20.451 4.615 -31.395 1.00 97.81 168 LEU A CA 1
ATOM 1256 C C . LEU A 1 168 ? 21.361 3.632 -30.629 1.00 97.81 168 LEU A C 1
ATOM 1258 O O . LEU A 1 168 ? 22.578 3.663 -30.847 1.00 97.81 168 LEU A O 1
ATOM 1262 N N . PRO A 1 169 ? 20.817 2.752 -29.767 1.00 98.25 169 PRO A N 1
ATOM 1263 C CA . PRO A 1 169 ? 21.611 1.707 -29.132 1.00 98.25 169 PRO A CA 1
ATOM 1264 C C . PRO A 1 169 ? 22.325 0.842 -30.177 1.00 98.25 169 PRO A C 1
ATOM 1266 O O . PRO A 1 169 ? 21.725 0.413 -31.161 1.00 98.25 169 PRO A O 1
ATOM 1269 N N . SER A 1 170 ? 23.613 0.567 -29.967 1.00 97.31 170 SER A N 1
ATOM 1270 C CA . SER A 1 170 ? 24.440 -0.201 -30.913 1.00 97.31 170 SER A CA 1
ATOM 1271 C C . SER A 1 170 ? 24.148 -1.708 -30.922 1.00 97.31 170 SER A C 1
ATOM 1273 O O . SER A 1 170 ? 24.677 -2.429 -31.767 1.00 97.31 170 SER A O 1
ATOM 1275 N N . GLY A 1 171 ? 23.319 -2.184 -29.993 1.00 97.75 171 GLY A N 1
ATOM 1276 C CA . GLY A 1 171 ? 22.886 -3.569 -29.867 1.00 97.75 171 GLY A CA 1
ATOM 1277 C C . GLY A 1 171 ? 21.834 -3.725 -28.772 1.00 97.75 171 GLY A C 1
ATOM 1278 O O . GLY A 1 171 ? 21.506 -2.767 -28.067 1.00 97.75 171 GLY A O 1
ATOM 1279 N N . ASP A 1 172 ? 21.299 -4.933 -28.645 1.00 98.19 172 ASP A N 1
ATOM 1280 C CA . ASP A 1 172 ? 20.312 -5.257 -27.618 1.00 98.19 172 ASP A CA 1
ATOM 1281 C C . ASP A 1 172 ? 20.934 -5.146 -26.223 1.00 98.19 172 ASP A C 1
ATOM 1283 O O . ASP A 1 172 ? 22.121 -5.425 -26.023 1.00 98.19 172 ASP A O 1
ATOM 1287 N N . PHE A 1 173 ? 20.134 -4.743 -25.241 1.00 97.69 173 PHE A N 1
ATOM 1288 C CA . PHE A 1 173 ? 20.600 -4.588 -23.867 1.00 97.69 173 PHE A CA 1
ATOM 1289 C C . PHE A 1 173 ? 19.587 -5.131 -22.868 1.00 97.69 173 PHE A C 1
ATOM 1291 O O . PHE A 1 173 ? 18.385 -5.145 -23.117 1.00 97.69 173 PHE A O 1
ATOM 1298 N N . ASP A 1 174 ? 20.084 -5.550 -21.709 1.00 97.81 174 ASP A N 1
ATOM 1299 C CA . ASP A 1 174 ? 19.262 -6.138 -20.664 1.00 97.81 174 ASP A CA 1
ATOM 1300 C C . ASP A 1 174 ? 18.997 -5.131 -19.548 1.00 97.81 174 ASP A C 1
ATOM 1302 O O . ASP A 1 174 ? 19.897 -4.407 -19.110 1.00 97.81 174 ASP A O 1
ATOM 1306 N N . VAL A 1 175 ? 17.779 -5.152 -19.015 1.00 97.31 175 VAL A N 1
ATOM 1307 C CA . VAL A 1 175 ? 17.350 -4.321 -17.889 1.00 97.31 175 VAL A CA 1
ATOM 1308 C C . VAL A 1 175 ? 16.579 -5.142 -16.854 1.00 97.31 175 VAL A C 1
ATOM 1310 O O . VAL A 1 175 ? 15.988 -6.180 -17.154 1.00 97.31 175 VAL A O 1
ATOM 1313 N N . ASN A 1 176 ? 16.556 -4.656 -15.619 1.00 97.25 176 ASN A N 1
ATOM 1314 C CA . ASN A 1 176 ? 15.529 -4.997 -14.642 1.00 97.25 176 ASN A CA 1
ATOM 1315 C C . ASN A 1 176 ? 14.528 -3.843 -14.586 1.00 97.25 176 ASN A C 1
ATOM 1317 O O . ASN A 1 176 ? 14.926 -2.678 -14.590 1.00 97.25 176 ASN A O 1
ATOM 1321 N N . ILE A 1 177 ? 13.242 -4.167 -14.523 1.00 97.31 177 ILE A N 1
ATOM 1322 C CA . ILE A 1 177 ? 12.155 -3.190 -14.509 1.00 97.31 177 ILE A CA 1
ATOM 1323 C C . ILE A 1 177 ? 11.415 -3.312 -13.184 1.00 97.31 177 ILE A C 1
ATOM 1325 O O . ILE A 1 177 ? 10.980 -4.399 -12.803 1.00 97.31 177 ILE A O 1
ATOM 1329 N N . LEU A 1 178 ? 11.274 -2.188 -12.490 1.00 97.62 178 LEU A N 1
ATOM 1330 C CA . LEU A 1 178 ? 10.479 -2.052 -11.279 1.00 97.62 178 LEU A CA 1
ATOM 1331 C C . LEU A 1 178 ? 9.253 -1.199 -11.596 1.00 97.62 178 LEU A C 1
ATOM 1333 O O . LEU A 1 178 ? 9.389 -0.040 -11.977 1.00 97.62 178 LEU A O 1
ATOM 1337 N N . ILE A 1 179 ? 8.068 -1.773 -11.426 1.00 97.81 179 ILE A N 1
ATOM 1338 C CA . ILE A 1 179 ? 6.783 -1.098 -11.601 1.00 97.81 179 ILE A CA 1
ATOM 1339 C C . ILE A 1 179 ? 6.174 -0.927 -10.212 1.00 97.81 179 ILE A C 1
ATOM 1341 O O . ILE A 1 179 ? 5.989 -1.909 -9.493 1.00 97.81 179 ILE A O 1
ATOM 1345 N N . ILE A 1 180 ? 5.880 0.315 -9.841 1.00 97.06 180 ILE A N 1
ATOM 1346 C CA . ILE A 1 180 ? 5.183 0.674 -8.605 1.00 97.06 180 ILE A CA 1
ATOM 1347 C C . ILE A 1 180 ? 3.825 1.229 -9.023 1.00 97.06 180 ILE A C 1
ATOM 1349 O O . ILE A 1 180 ? 3.777 2.222 -9.746 1.00 97.06 180 ILE A O 1
ATOM 1353 N N . SER A 1 181 ? 2.742 0.574 -8.613 1.00 91.94 181 SER A N 1
ATOM 1354 C CA . SER A 1 181 ? 1.350 0.907 -8.963 1.00 91.94 181 SER A CA 1
ATOM 1355 C C . SER A 1 181 ? 0.501 1.200 -7.737 1.00 91.94 181 SER A C 1
ATOM 1357 O O . SER A 1 181 ? 0.697 0.494 -6.718 1.00 91.94 181 SER A O 1
#